Protein AF-A0A6V8P250-F1 (afdb_monomer_lite)

Radius of gyration: 13.52 Å; chains: 1; bounding box: 31×36×24 Å

Structure (mmCIF, N/CA/C/O backbone):
data_AF-A0A6V8P250-F1
#
_entry.id   AF-A0A6V8P250-F1
#
loop_
_atom_site.group_PDB
_atom_site.id
_atom_site.type_symbol
_atom_site.label_atom_id
_atom_site.label_alt_id
_atom_site.label_comp_id
_atom_site.label_asym_id
_atom_site.label_entity_id
_atom_site.label_seq_id
_atom_site.pdbx_PDB_ins_code
_atom_site.Cartn_x
_atom_site.Cartn_y
_atom_site.Cartn_z
_atom_site.occupancy
_atom_site.B_iso_or_equiv
_atom_site.auth_seq_id
_atom_site.auth_comp_id
_atom_site.auth_asym_id
_atom_site.auth_atom_id
_atom_site.pdbx_PDB_model_num
ATOM 1 N N . GLY A 1 1 ? 6.904 13.849 11.830 1.00 56.38 1 GLY A N 1
ATOM 2 C CA . GLY A 1 1 ? 6.000 13.272 10.819 1.00 56.38 1 GLY A CA 1
ATOM 3 C C . GLY A 1 1 ? 4.615 13.131 11.403 1.00 56.38 1 GLY A C 1
ATOM 4 O O . GLY A 1 1 ? 4.501 12.763 12.567 1.00 56.38 1 GLY A O 1
ATOM 5 N N . THR A 1 2 ? 3.575 13.489 10.654 1.00 59.53 2 THR A N 1
ATOM 6 C CA . THR A 1 2 ? 2.193 13.198 11.063 1.00 59.53 2 THR A CA 1
ATOM 7 C C . THR A 1 2 ? 1.833 11.760 10.669 1.00 59.53 2 THR A C 1
ATOM 9 O O . THR A 1 2 ? 2.395 11.229 9.716 1.00 59.53 2 THR A O 1
ATOM 12 N N . VAL A 1 3 ? 0.874 11.127 11.357 1.00 62.69 3 VAL A N 1
ATOM 13 C CA . VAL A 1 3 ? 0.384 9.768 11.014 1.00 62.69 3 VAL A CA 1
ATOM 14 C C . VAL A 1 3 ? -0.088 9.680 9.550 1.00 62.69 3 VAL A C 1
ATOM 16 O O . VAL A 1 3 ? 0.032 8.642 8.905 1.00 62.69 3 VAL A O 1
ATOM 19 N N . VAL A 1 4 ? -0.583 10.796 9.005 1.00 63.12 4 VAL A N 1
ATOM 20 C CA . VAL A 1 4 ? -1.028 10.917 7.610 1.00 63.12 4 VAL A CA 1
ATOM 21 C C . VAL A 1 4 ? 0.142 10.780 6.628 1.00 63.12 4 VAL A C 1
ATOM 23 O O . VAL A 1 4 ? 0.004 10.113 5.601 1.00 63.12 4 VAL A O 1
ATOM 26 N N . ASP A 1 5 ? 1.299 11.360 6.951 1.00 70.56 5 ASP A N 1
ATOM 27 C CA . ASP A 1 5 ? 2.499 11.274 6.110 1.00 70.56 5 ASP A CA 1
ATOM 28 C C . ASP A 1 5 ? 3.096 9.861 6.123 1.00 70.56 5 ASP A C 1
ATOM 30 O O . ASP A 1 5 ? 3.544 9.364 5.087 1.00 70.56 5 ASP A O 1
ATOM 34 N N . ASP A 1 6 ? 3.040 9.178 7.268 1.00 76.06 6 ASP A N 1
ATOM 35 C CA . ASP A 1 6 ? 3.553 7.814 7.414 1.00 76.06 6 ASP A CA 1
ATOM 36 C C . ASP A 1 6 ? 2.760 6.806 6.571 1.00 76.06 6 ASP A C 1
ATOM 38 O O . ASP A 1 6 ? 3.354 5.944 5.920 1.00 76.06 6 ASP A O 1
ATOM 42 N N . HIS A 1 7 ? 1.431 6.943 6.501 1.00 80.25 7 HIS A N 1
ATOM 43 C CA . HIS A 1 7 ? 0.602 6.107 5.626 1.00 80.25 7 HIS A CA 1
ATOM 44 C C . HIS A 1 7 ? 0.917 6.318 4.142 1.00 80.25 7 HIS A C 1
ATOM 46 O O . HIS A 1 7 ? 1.036 5.349 3.390 1.00 80.25 7 HIS A O 1
ATOM 52 N N . ALA A 1 8 ? 1.095 7.566 3.707 1.00 81.81 8 ALA A N 1
ATOM 53 C CA . ALA A 1 8 ? 1.454 7.854 2.320 1.00 81.81 8 ALA A CA 1
ATOM 54 C C . ALA A 1 8 ? 2.839 7.292 1.960 1.00 81.81 8 ALA A C 1
ATOM 56 O O . ALA A 1 8 ? 3.027 6.760 0.864 1.00 81.81 8 ALA A O 1
ATOM 57 N N . ASN A 1 9 ? 3.798 7.370 2.883 1.00 84.12 9 ASN A N 1
ATOM 58 C CA . ASN A 1 9 ? 5.141 6.831 2.684 1.00 84.12 9 ASN A CA 1
ATOM 59 C C . ASN A 1 9 ? 5.160 5.299 2.692 1.00 84.12 9 ASN A C 1
ATOM 61 O O . ASN A 1 9 ? 5.919 4.703 1.933 1.00 84.12 9 ASN A O 1
ATOM 65 N N . LEU A 1 10 ? 4.293 4.659 3.481 1.00 87.38 10 LEU A N 1
ATOM 66 C CA . LEU A 1 10 ? 4.114 3.210 3.450 1.00 87.38 10 LEU A CA 1
ATOM 67 C C . LEU A 1 10 ? 3.573 2.736 2.098 1.00 87.38 10 LEU A C 1
ATOM 69 O O . LEU A 1 10 ? 4.110 1.792 1.527 1.00 87.38 10 LEU A O 1
ATOM 73 N N . ILE A 1 11 ? 2.545 3.405 1.571 1.00 90.00 11 ILE A N 1
ATOM 74 C CA . ILE A 1 11 ? 1.997 3.084 0.248 1.00 90.00 11 ILE A CA 1
ATOM 75 C C . ILE A 1 11 ? 3.068 3.291 -0.825 1.00 90.00 11 ILE A C 1
ATOM 77 O O . ILE A 1 11 ? 3.253 2.426 -1.673 1.00 90.00 11 ILE A O 1
ATOM 81 N N . ARG A 1 12 ? 3.815 4.400 -0.774 1.00 88.31 12 ARG A N 1
ATOM 82 C CA . ARG A 1 12 ? 4.910 4.659 -1.721 1.00 88.31 12 ARG A CA 1
ATOM 83 C C . ARG A 1 12 ? 6.008 3.614 -1.665 1.00 88.31 12 ARG A C 1
ATOM 85 O O . ARG A 1 12 ? 6.549 3.289 -2.705 1.00 88.31 12 ARG A O 1
ATOM 92 N N . ASP A 1 13 ? 6.337 3.091 -0.490 1.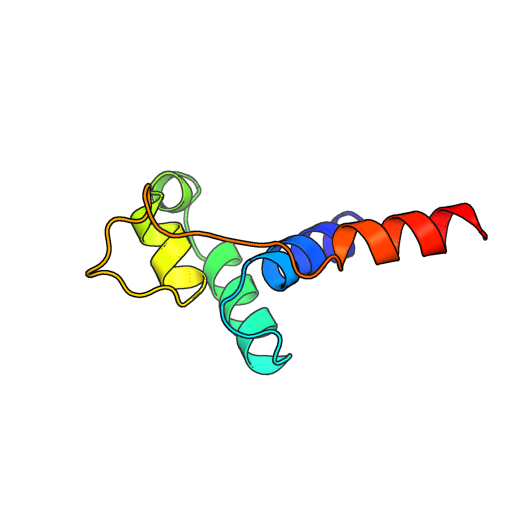00 88.19 13 ASP A N 1
ATOM 93 C CA . ASP A 1 13 ? 7.390 2.086 -0.372 1.00 88.19 13 ASP A CA 1
ATOM 94 C C . ASP A 1 13 ? 7.043 0.769 -1.077 1.00 88.19 13 ASP A C 1
ATOM 96 O O . ASP A 1 13 ? 7.963 0.076 -1.495 1.00 88.19 13 ASP A O 1
ATOM 100 N N . TYR A 1 14 ? 5.760 0.422 -1.206 1.00 91.00 14 TYR A N 1
ATOM 101 C CA . TYR A 1 14 ? 5.334 -0.900 -1.684 1.00 91.00 14 TYR A CA 1
ATOM 102 C C . TYR A 1 14 ? 4.371 -0.875 -2.873 1.00 91.00 14 TYR A C 1
ATOM 104 O O . TYR A 1 14 ? 3.985 -1.929 -3.364 1.00 91.00 14 TYR A O 1
ATOM 112 N N . ALA A 1 15 ? 3.956 0.292 -3.359 1.00 91.69 15 ALA A N 1
ATOM 113 C CA . ALA A 1 15 ? 3.218 0.372 -4.610 1.00 91.69 15 ALA A CA 1
ATOM 114 C C . ALA A 1 15 ? 4.139 0.004 -5.779 1.00 91.69 15 ALA A C 1
ATOM 116 O O . ALA A 1 15 ? 5.300 0.404 -5.821 1.00 91.69 15 ALA A O 1
ATOM 117 N N . VAL A 1 16 ? 3.598 -0.672 -6.793 1.00 90.31 16 VAL A N 1
ATOM 118 C CA . VAL A 1 16 ? 4.350 -0.957 -8.030 1.00 90.31 16 VAL A CA 1
ATOM 119 C C . VAL A 1 16 ? 4.730 0.336 -8.782 1.00 90.31 16 VAL A C 1
ATOM 121 O O . VAL A 1 16 ? 5.674 0.351 -9.568 1.00 90.31 16 VAL A O 1
ATOM 124 N N . SER A 1 17 ? 4.026 1.446 -8.526 1.00 88.12 17 SER A N 1
ATOM 125 C CA . SER A 1 17 ? 4.269 2.772 -9.117 1.00 88.12 17 SER A CA 1
ATOM 126 C C . SER A 1 17 ? 4.250 3.874 -8.044 1.00 88.12 17 SER A C 1
ATOM 128 O O . SER A 1 17 ? 3.243 4.015 -7.351 1.00 88.12 17 SER A O 1
ATOM 130 N N . ASP A 1 18 ? 5.257 4.760 -8.012 1.00 85.25 18 ASP A N 1
ATOM 131 C CA . ASP A 1 18 ? 5.313 5.952 -7.132 1.00 85.25 18 ASP A CA 1
ATOM 132 C C . ASP A 1 18 ? 4.539 7.149 -7.677 1.00 85.25 18 ASP A C 1
ATOM 134 O O . ASP A 1 18 ? 4.442 8.179 -6.999 1.00 85.25 18 ASP A O 1
ATOM 138 N N . SER A 1 19 ? 3.983 7.051 -8.890 1.00 89.56 19 SER A N 1
ATOM 139 C CA . SER A 1 19 ? 3.337 8.204 -9.506 1.00 89.56 19 SER A CA 1
ATOM 140 C C . SER A 1 19 ? 2.252 8.789 -8.582 1.00 89.56 19 SER A C 1
ATOM 142 O O . SER A 1 19 ? 1.417 8.044 -8.054 1.00 89.56 19 SER A O 1
ATOM 144 N N . PRO A 1 20 ? 2.201 10.125 -8.384 1.00 87.50 20 PRO A N 1
ATOM 145 C CA . PRO A 1 20 ? 1.292 10.742 -7.414 1.00 87.50 20 PRO A CA 1
ATOM 146 C C . PRO A 1 20 ? -0.179 10.369 -7.620 1.00 87.50 20 PRO A C 1
ATOM 148 O O . PRO A 1 20 ? -0.929 10.219 -6.657 1.00 87.50 20 PRO A O 1
ATOM 151 N N . LYS A 1 21 ? -0.580 10.180 -8.884 1.00 90.88 21 LYS A N 1
ATOM 152 C CA . LYS A 1 21 ? -1.920 9.719 -9.250 1.00 90.88 21 LYS A CA 1
ATOM 153 C C . LYS A 1 21 ? -2.204 8.320 -8.696 1.00 90.88 21 LYS A C 1
ATOM 155 O O . LYS A 1 21 ? -3.257 8.127 -8.100 1.00 90.88 21 LYS A O 1
ATOM 160 N N . LYS A 1 22 ? -1.270 7.372 -8.841 1.00 90.81 22 LYS A N 1
ATOM 161 C CA . LYS A 1 22 ? -1.448 6.000 -8.343 1.00 90.81 22 LYS A CA 1
ATOM 162 C C . LYS A 1 22 ? -1.444 5.933 -6.831 1.00 90.81 22 LYS A C 1
ATOM 164 O O . LYS A 1 22 ? -2.326 5.307 -6.266 1.00 90.81 22 LYS A O 1
ATOM 169 N N . ILE A 1 23 ? -0.544 6.661 -6.177 1.00 90.62 23 ILE A N 1
ATOM 170 C CA . ILE A 1 23 ? -0.523 6.737 -4.711 1.00 90.62 23 ILE A C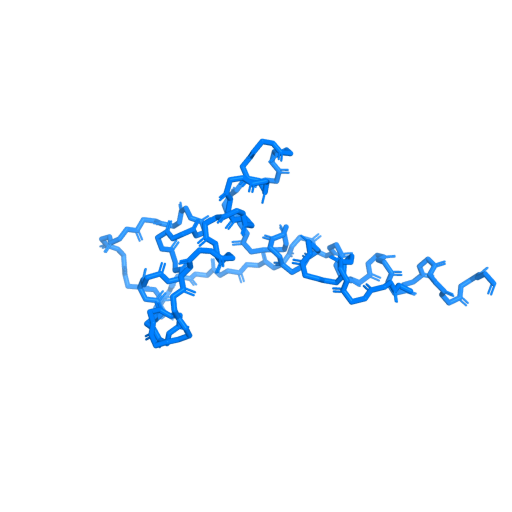A 1
ATOM 171 C C . ILE A 1 23 ? -1.851 7.271 -4.167 1.00 90.62 23 ILE A C 1
ATOM 173 O O . ILE A 1 23 ? -2.376 6.739 -3.190 1.00 90.62 23 ILE A O 1
ATOM 177 N N . LYS A 1 24 ? -2.428 8.285 -4.825 1.00 90.62 24 LYS A N 1
ATOM 178 C CA . LYS A 1 24 ? -3.753 8.796 -4.472 1.00 90.62 24 LYS A CA 1
ATOM 179 C C . LYS A 1 24 ? -4.847 7.741 -4.675 1.00 90.62 24 LYS A C 1
ATOM 181 O O . LYS A 1 24 ? -5.617 7.512 -3.756 1.00 90.62 24 LYS A O 1
ATOM 186 N N . GLU A 1 25 ? -4.897 7.086 -5.835 1.00 93.38 25 GLU A N 1
ATOM 187 C CA . GLU A 1 25 ? -5.892 6.038 -6.122 1.00 93.38 25 GLU A CA 1
ATOM 188 C C . GLU A 1 25 ? -5.818 4.874 -5.121 1.00 93.38 25 GLU A C 1
ATOM 190 O O . GLU A 1 25 ? -6.850 4.415 -4.632 1.00 93.38 25 GLU A O 1
ATOM 195 N N . ILE A 1 26 ? -4.606 4.434 -4.773 1.00 93.44 26 ILE A N 1
ATOM 196 C CA . ILE A 1 26 ? -4.373 3.380 -3.781 1.00 93.44 26 ILE A CA 1
ATOM 197 C C . ILE A 1 26 ? -4.902 3.815 -2.415 1.00 93.44 26 ILE A C 1
ATOM 199 O O . ILE A 1 26 ? -5.648 3.073 -1.776 1.00 93.44 26 ILE A O 1
ATOM 203 N N . ARG A 1 27 ? -4.558 5.030 -1.974 1.00 91.44 27 ARG A N 1
ATOM 204 C CA . ARG A 1 27 ? -5.024 5.567 -0.693 1.00 91.44 27 ARG A CA 1
ATOM 205 C C . ARG A 1 27 ? -6.547 5.658 -0.644 1.00 91.44 27 ARG A C 1
ATOM 207 O O . ARG A 1 27 ? -7.149 5.137 0.289 1.00 91.44 27 ARG A O 1
ATOM 214 N N . ASP A 1 28 ? -7.154 6.268 -1.657 1.00 92.44 28 ASP A N 1
ATOM 215 C CA . ASP A 1 28 ? -8.605 6.446 -1.730 1.00 92.44 28 ASP A CA 1
ATOM 216 C C . ASP A 1 28 ? -9.318 5.070 -1.740 1.00 92.44 28 ASP A C 1
ATOM 218 O O . ASP A 1 28 ? -10.377 4.910 -1.136 1.00 92.44 28 ASP A O 1
ATOM 222 N N . THR A 1 29 ? -8.708 4.045 -2.352 1.00 9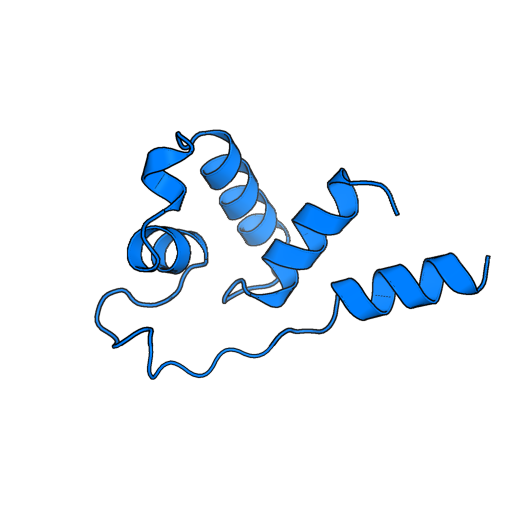2.25 29 THR A N 1
ATOM 223 C CA . THR A 1 29 ? -9.219 2.662 -2.331 1.00 92.25 29 THR A CA 1
ATOM 224 C C . THR A 1 29 ? -9.129 2.035 -0.940 1.00 92.25 29 THR A C 1
ATOM 226 O O . THR A 1 29 ? -10.103 1.450 -0.469 1.00 92.25 29 THR A O 1
ATOM 229 N N . LEU A 1 30 ? -7.987 2.163 -0.257 1.00 89.62 30 LEU A N 1
ATOM 230 C CA . LEU A 1 30 ? -7.790 1.623 1.094 1.00 89.62 30 LEU A CA 1
ATOM 231 C C . LEU A 1 30 ? -8.751 2.255 2.112 1.00 89.62 30 LEU A C 1
ATOM 233 O O . LEU A 1 30 ? -9.271 1.548 2.972 1.00 89.62 30 LEU A O 1
ATOM 237 N N . GLU A 1 31 ? -9.037 3.554 1.987 1.00 89.19 31 GLU A N 1
ATOM 238 C CA . GLU A 1 31 ? -9.978 4.280 2.856 1.00 89.19 31 GLU A CA 1
ATOM 239 C C . GLU A 1 31 ? -11.436 3.815 2.694 1.00 89.19 31 GLU A C 1
ATOM 241 O O . GLU A 1 31 ? -12.228 3.911 3.632 1.00 89.19 31 GLU A O 1
ATOM 246 N N . GLN A 1 32 ? -11.801 3.291 1.521 1.00 90.19 32 GLN A N 1
ATOM 247 C CA . GLN A 1 32 ? -13.158 2.820 1.224 1.00 90.19 32 GLN A CA 1
ATOM 248 C C . GLN A 1 32 ? -13.394 1.348 1.592 1.00 90.19 32 GLN A C 1
ATOM 250 O O . GLN A 1 32 ? -14.544 0.897 1.623 1.00 90.19 32 GLN A O 1
ATOM 255 N N . ARG A 1 33 ? -12.337 0.576 1.870 1.00 86.94 33 ARG A N 1
ATOM 256 C CA . ARG A 1 33 ? -12.440 -0.854 2.193 1.00 86.94 33 ARG A CA 1
ATOM 257 C C . ARG A 1 33 ? -12.748 -1.081 3.666 1.00 86.94 33 ARG A C 1
ATOM 259 O O . ARG A 1 33 ? -12.240 -0.397 4.553 1.00 86.94 33 ARG A O 1
ATOM 266 N N . ARG A 1 34 ? -13.551 -2.108 3.960 1.00 84.38 34 ARG A N 1
ATOM 267 C CA . ARG A 1 34 ? -13.743 -2.535 5.352 1.00 84.38 34 ARG A CA 1
ATOM 268 C C . ARG A 1 34 ? -12.471 -3.224 5.847 1.00 84.38 34 ARG A C 1
ATOM 270 O O . ARG A 1 34 ? -11.861 -3.962 5.078 1.00 84.38 34 ARG A O 1
ATOM 277 N N . PRO A 1 35 ? -12.135 -3.133 7.148 1.00 81.88 35 PRO A N 1
ATOM 278 C CA . PRO A 1 35 ? -10.932 -3.766 7.696 1.00 81.88 35 PRO A CA 1
ATOM 279 C C . PRO A 1 35 ? -10.793 -5.258 7.366 1.00 81.88 35 PRO A C 1
ATOM 281 O O . PRO A 1 35 ? -9.691 -5.743 7.169 1.00 81.88 35 PRO A O 1
ATOM 284 N N . LYS A 1 36 ? -11.914 -5.984 7.253 1.00 79.88 36 LYS A N 1
ATOM 285 C CA . LYS A 1 36 ? -11.938 -7.413 6.901 1.00 79.88 36 LYS A CA 1
ATOM 286 C C . LYS A 1 36 ? -11.446 -7.703 5.476 1.00 79.88 36 LYS A C 1
ATOM 288 O O . LYS A 1 36 ? -10.901 -8.772 5.245 1.00 79.88 36 LYS A O 1
ATOM 293 N N . GLU A 1 37 ? -11.641 -6.765 4.551 1.00 74.75 37 GLU A N 1
ATOM 294 C CA . GLU A 1 37 ? -11.182 -6.848 3.154 1.00 74.75 37 GLU A CA 1
ATOM 295 C C . GLU A 1 37 ? -9.681 -6.529 3.037 1.00 74.75 37 GLU A C 1
ATOM 297 O O . GLU A 1 37 ? -9.062 -6.812 2.025 1.00 74.75 37 GLU A O 1
ATOM 302 N N . LEU A 1 38 ? -9.073 -5.981 4.094 1.00 83.19 38 LEU A N 1
ATOM 303 C CA . LEU A 1 38 ? -7.639 -5.694 4.179 1.00 83.19 38 LEU A CA 1
ATOM 304 C C . LEU A 1 38 ? -6.862 -6.797 4.918 1.00 83.19 38 LEU A C 1
ATOM 306 O O . LEU A 1 38 ? -5.712 -6.601 5.291 1.00 83.19 38 LEU A O 1
ATOM 310 N N . LEU A 1 39 ? -7.487 -7.951 5.176 1.00 84.44 39 LEU A N 1
ATOM 311 C CA . LEU A 1 39 ? -6.825 -9.103 5.807 1.00 84.44 39 LEU A CA 1
ATOM 312 C C . LEU A 1 39 ? -6.277 -10.102 4.781 1.00 84.44 39 LEU A C 1
ATOM 314 O O . LEU A 1 39 ? -5.504 -10.989 5.136 1.00 84.44 39 LEU A O 1
ATOM 318 N N . SER A 1 40 ? -6.692 -9.975 3.521 1.00 86.38 40 SER A N 1
ATOM 319 C CA . SER A 1 40 ? -6.229 -10.809 2.418 1.00 86.38 40 SER A CA 1
ATOM 320 C C . SER A 1 40 ? -4.973 -10.194 1.813 1.00 86.38 40 SER A C 1
ATOM 322 O O . SER A 1 40 ? -4.998 -9.069 1.314 1.00 86.38 40 SER A O 1
ATOM 324 N N . LEU A 1 41 ? -3.871 -10.950 1.832 1.00 85.38 41 LEU A N 1
ATOM 325 C CA . LEU A 1 41 ? -2.633 -10.544 1.167 1.00 85.38 41 LEU A CA 1
ATOM 326 C C . LEU A 1 41 ? -2.865 -10.312 -0.332 1.00 85.38 41 LEU A C 1
ATOM 328 O O . LEU A 1 41 ? -2.325 -9.360 -0.885 1.00 85.38 41 LEU A O 1
ATOM 332 N N . SER A 1 42 ? -3.698 -11.142 -0.962 1.00 87.38 42 SER A N 1
ATOM 333 C CA . SER A 1 42 ? -4.047 -11.012 -2.377 1.00 87.38 42 SER A CA 1
ATOM 334 C C . SER A 1 42 ? -4.814 -9.725 -2.668 1.00 87.38 42 SER A C 1
ATOM 336 O O . SER A 1 42 ? -4.521 -9.057 -3.655 1.00 87.38 42 SER A O 1
ATOM 338 N N . ASP A 1 43 ? -5.736 -9.335 -1.786 1.00 88.44 43 ASP A N 1
ATOM 339 C CA . ASP A 1 43 ? -6.540 -8.121 -1.973 1.00 88.44 43 ASP A CA 1
ATOM 340 C C . ASP A 1 43 ? -5.663 -6.875 -1.794 1.00 88.44 43 ASP A C 1
ATOM 342 O O . ASP A 1 43 ? -5.774 -5.912 -2.550 1.00 88.44 43 ASP A O 1
ATOM 346 N N . ILE A 1 44 ? -4.738 -6.902 -0.827 1.00 89.75 44 ILE A N 1
ATOM 347 C CA . ILE A 1 44 ? -3.763 -5.821 -0.632 1.00 89.75 44 ILE A CA 1
ATOM 348 C C . ILE A 1 44 ? -2.808 -5.728 -1.828 1.00 89.75 44 ILE A C 1
ATOM 350 O O . ILE A 1 44 ? -2.526 -4.626 -2.298 1.00 89.75 44 ILE A O 1
ATOM 354 N N . ALA A 1 45 ? -2.310 -6.861 -2.324 1.00 90.19 45 ALA A N 1
ATOM 355 C CA . ALA A 1 45 ? -1.406 -6.908 -3.467 1.00 90.19 45 ALA A CA 1
ATOM 356 C C . ALA A 1 45 ? -2.056 -6.334 -4.736 1.00 90.19 45 ALA A C 1
ATOM 358 O O . ALA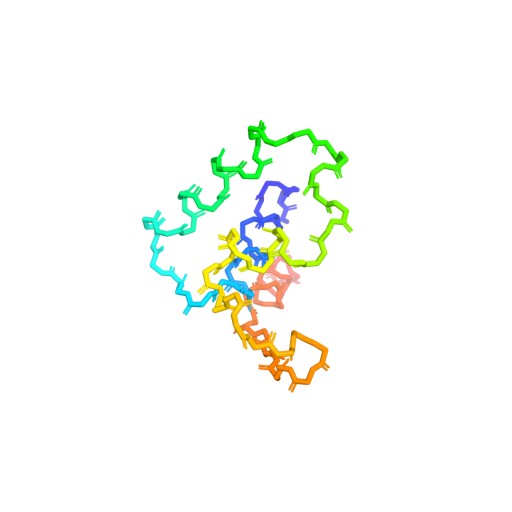 A 1 45 ? -1.443 -5.499 -5.400 1.00 90.19 45 ALA A O 1
ATOM 359 N N . ASP A 1 46 ? -3.308 -6.701 -5.016 1.00 90.62 46 ASP A N 1
ATOM 360 C CA . ASP A 1 46 ? -4.086 -6.153 -6.134 1.00 90.62 46 ASP A CA 1
ATOM 361 C C . ASP A 1 46 ? -4.263 -4.632 -6.003 1.00 90.62 46 ASP A C 1
ATOM 363 O O . ASP A 1 46 ? -3.981 -3.877 -6.935 1.00 90.62 46 ASP A O 1
ATOM 367 N N . ILE A 1 47 ? -4.612 -4.150 -4.802 1.00 92.69 47 ILE A N 1
ATOM 368 C CA . ILE A 1 47 ? -4.728 -2.711 -4.523 1.00 92.69 47 ILE A CA 1
ATOM 369 C C . ILE A 1 47 ? -3.397 -1.984 -4.771 1.00 92.69 47 ILE A C 1
ATOM 371 O O . ILE A 1 47 ? -3.400 -0.898 -5.346 1.00 92.69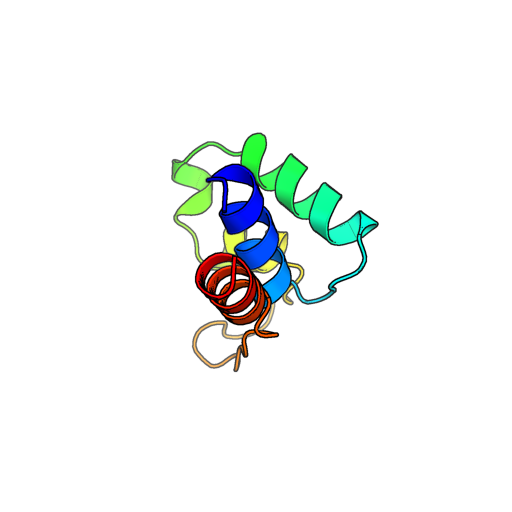 47 ILE A O 1
ATOM 375 N N . LEU A 1 48 ? -2.261 -2.567 -4.380 1.00 91.50 48 LEU A N 1
ATOM 376 C CA . LEU A 1 48 ? -0.922 -1.998 -4.602 1.00 91.50 48 LEU A CA 1
ATOM 377 C C . LEU A 1 48 ? -0.438 -2.101 -6.064 1.00 91.50 48 LEU A C 1
ATOM 379 O O . LEU A 1 48 ? 0.597 -1.519 -6.413 1.00 91.50 48 LEU A O 1
ATOM 383 N N . GLY A 1 49 ? -1.197 -2.788 -6.922 1.00 91.19 49 GLY A N 1
ATOM 384 C CA . GLY A 1 49 ? -0.930 -2.947 -8.349 1.00 91.19 49 GLY A CA 1
ATOM 385 C C . GLY A 1 49 ? -0.034 -4.134 -8.699 1.00 91.19 49 GLY A C 1
ATOM 386 O O . GLY A 1 49 ? 0.517 -4.159 -9.801 1.00 91.19 49 GLY A O 1
ATOM 387 N N . TYR A 1 50 ? 0.144 -5.092 -7.787 1.00 90.56 50 TYR A N 1
ATOM 388 C CA . TYR A 1 50 ? 0.845 -6.338 -8.086 1.00 90.56 50 TYR A CA 1
ATOM 389 C C . TYR A 1 50 ? -0.022 -7.266 -8.948 1.00 90.56 50 TYR A C 1
ATOM 391 O O . TYR A 1 50 ? -1.248 -7.260 -8.828 1.00 90.56 50 TYR A O 1
ATOM 399 N N . PRO A 1 51 ? 0.601 -8.091 -9.804 1.00 86.31 51 PRO A N 1
ATOM 400 C CA . PRO A 1 51 ? -0.121 -9.105 -10.558 1.00 86.31 51 PRO A CA 1
ATOM 401 C C . PRO A 1 51 ? -0.799 -10.120 -9.625 1.00 86.31 51 PRO A C 1
ATOM 403 O O . PRO A 1 51 ? -0.265 -10.479 -8.578 1.00 86.31 51 PRO A O 1
ATOM 406 N N . THR A 1 52 ? -1.986 -10.58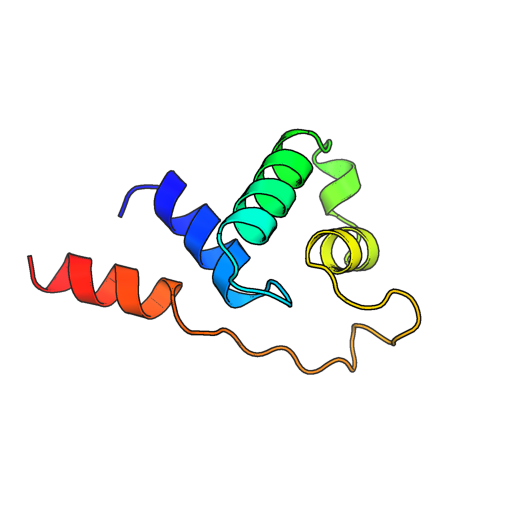9 -10.009 1.00 78.56 52 THR A N 1
ATOM 407 C CA . THR A 1 52 ? -2.810 -11.518 -9.213 1.00 78.56 52 THR A CA 1
ATOM 408 C C . THR A 1 52 ? -2.547 -12.991 -9.534 1.00 78.56 52 THR A C 1
ATOM 410 O O . THR A 1 52 ? -3.028 -13.873 -8.824 1.00 78.56 52 THR A O 1
ATOM 413 N N . ASP A 1 53 ? -1.769 -13.270 -10.581 1.00 80.12 53 ASP A N 1
ATOM 414 C CA . ASP A 1 53 ? -1.423 -14.605 -11.079 1.00 80.12 53 ASP A CA 1
ATOM 415 C C . ASP A 1 53 ? -0.056 -15.115 -10.589 1.00 80.12 53 ASP A C 1
ATOM 417 O O . ASP A 1 53 ? 0.391 -16.189 -10.994 1.00 80.12 53 ASP A O 1
ATOM 421 N N . VAL A 1 54 ? 0.603 -14.381 -9.689 1.00 79.44 54 VAL A N 1
ATOM 422 C CA . VAL A 1 54 ? 1.902 -14.758 -9.117 1.00 79.44 54 VAL A CA 1
ATOM 423 C C . VAL A 1 54 ? 1.766 -15.275 -7.688 1.00 79.44 54 VAL A C 1
ATOM 425 O O . VAL A 1 54 ? 0.889 -14.863 -6.927 1.00 79.44 54 VAL A O 1
ATOM 428 N N . ASN A 1 55 ? 2.684 -16.156 -7.284 1.00 82.25 55 ASN A N 1
ATOM 429 C CA . ASN A 1 55 ? 2.811 -16.533 -5.882 1.00 82.25 55 ASN A CA 1
ATOM 430 C C . ASN A 1 55 ? 3.388 -15.350 -5.088 1.00 82.25 55 ASN A C 1
ATOM 432 O O . ASN A 1 55 ? 4.598 -15.129 -5.072 1.00 82.25 55 ASN A O 1
ATOM 436 N N . LEU A 1 56 ? 2.518 -14.593 -4.417 1.00 80.62 56 LEU A N 1
ATOM 437 C CA . LEU A 1 56 ? 2.895 -13.403 -3.646 1.00 80.62 56 LEU A CA 1
ATOM 438 C C . LEU A 1 56 ? 3.902 -13.692 -2.524 1.00 80.62 56 LEU A C 1
ATOM 440 O O . LEU A 1 56 ? 4.627 -12.790 -2.121 1.00 80.62 56 LEU A O 1
ATOM 444 N N . LEU A 1 57 ? 3.982 -14.935 -2.035 1.00 81.69 57 LEU A N 1
ATOM 445 C CA . LEU A 1 57 ? 4.958 -15.327 -1.010 1.00 81.69 57 LEU A CA 1
ATOM 446 C C . LEU A 1 57 ? 6.378 -15.483 -1.570 1.00 81.69 57 LEU A C 1
ATOM 448 O O . LEU A 1 57 ? 7.347 -15.392 -0.821 1.00 81.69 57 LEU A O 1
ATOM 452 N N . GLU A 1 58 ? 6.499 -15.715 -2.874 1.00 81.94 58 GLU A N 1
ATOM 453 C CA . GLU A 1 58 ? 7.776 -15.816 -3.588 1.00 81.94 58 GLU A CA 1
ATOM 454 C C . GLU A 1 58 ? 8.124 -14.511 -4.319 1.00 81.94 58 GLU A C 1
ATOM 456 O O . GLU A 1 58 ? 9.232 -14.355 -4.836 1.00 81.94 58 GLU A O 1
ATOM 461 N N . TYR A 1 59 ? 7.192 -13.554 -4.351 1.00 79.19 59 TYR A N 1
ATOM 462 C CA . TYR A 1 59 ? 7.387 -12.274 -5.008 1.00 79.19 59 TYR A CA 1
ATOM 463 C C . TYR A 1 59 ? 8.305 -11.383 -4.167 1.00 79.19 59 TYR A C 1
ATOM 465 O O . TYR A 1 59 ? 7.960 -10.948 -3.067 1.00 79.19 59 TYR A O 1
ATOM 473 N N . SER A 1 60 ? 9.494 -11.089 -4.692 1.00 79.94 60 SER A N 1
ATOM 474 C CA . SER A 1 60 ? 10.430 -10.196 -4.015 1.00 79.94 60 SER A CA 1
ATOM 475 C C . SER A 1 60 ? 9.902 -8.762 -4.039 1.00 79.94 60 SER A C 1
ATOM 477 O O . SER A 1 60 ? 9.689 -8.178 -5.103 1.00 79.94 60 SER A O 1
ATOM 479 N N . VAL A 1 61 ? 9.699 -8.188 -2.854 1.00 79.94 61 VAL A N 1
ATOM 480 C CA . VAL A 1 61 ? 9.313 -6.787 -2.668 1.00 79.94 61 VAL A CA 1
ATOM 481 C C . VAL A 1 61 ? 10.453 -6.028 -1.997 1.00 79.94 61 VAL A C 1
ATOM 483 O O . VAL A 1 61 ? 11.083 -6.525 -1.064 1.00 79.94 61 VAL A O 1
ATOM 486 N N . SER A 1 62 ? 10.718 -4.808 -2.459 1.00 79.25 62 SER A N 1
ATOM 487 C CA . SER A 1 62 ? 11.703 -3.910 -1.856 1.00 79.25 62 SER A CA 1
ATOM 488 C C . SER A 1 62 ? 11.060 -2.563 -1.600 1.00 79.25 62 SER A C 1
ATOM 490 O O . SER A 1 62 ? 10.418 -2.014 -2.489 1.00 79.25 62 SER A O 1
ATOM 492 N N . SER A 1 63 ? 11.287 -2.012 -0.409 1.00 84.06 63 SER A N 1
ATOM 493 C CA . SER A 1 63 ? 10.890 -0.640 -0.107 1.00 84.06 63 SER A CA 1
ATOM 494 C C . SER A 1 63 ? 11.720 0.356 -0.914 1.00 84.06 63 SER A C 1
ATOM 496 O O . SER A 1 63 ? 12.934 0.176 -1.031 1.00 84.06 63 SER A O 1
ATOM 498 N N . TRP A 1 64 ? 11.108 1.444 -1.378 1.00 82.94 64 TRP A N 1
ATOM 499 C CA . TRP A 1 64 ? 11.835 2.563 -1.995 1.00 82.94 64 TRP A CA 1
ATOM 500 C C . TRP A 1 64 ? 12.513 3.508 -0.996 1.00 82.94 64 TRP A C 1
ATOM 502 O O . TRP A 1 64 ? 13.379 4.290 -1.380 1.00 82.94 64 TRP A O 1
ATOM 512 N N . GLY A 1 65 ? 12.188 3.400 0.293 1.00 81.12 65 GLY A N 1
ATOM 513 C CA . GLY A 1 65 ? 12.889 4.088 1.377 1.00 81.12 65 GLY A CA 1
ATOM 514 C C . GLY A 1 65 ? 12.258 5.415 1.803 1.00 81.12 65 GLY A C 1
ATOM 515 O O . GLY A 1 65 ? 12.852 6.129 2.612 1.00 81.12 65 GLY A O 1
ATOM 516 N N . TYR A 1 66 ? 11.048 5.740 1.340 1.00 78.50 66 TYR A N 1
ATOM 517 C CA . TYR A 1 66 ? 10.338 6.975 1.688 1.00 78.50 66 TYR A CA 1
ATOM 518 C C . TYR A 1 66 ? 10.100 7.104 3.198 1.00 78.50 66 TYR A C 1
ATOM 520 O O . TYR A 1 66 ? 10.232 8.204 3.737 1.00 78.50 66 TYR A O 1
ATOM 528 N N . ARG A 1 67 ? 9.829 5.994 3.905 1.00 80.31 67 ARG A N 1
ATOM 529 C CA . ARG A 1 67 ? 9.688 6.002 5.376 1.00 80.31 67 ARG A CA 1
ATOM 530 C C . ARG A 1 67 ? 10.997 6.315 6.106 1.00 80.31 67 ARG A C 1
ATOM 532 O O . ARG A 1 67 ? 10.976 6.968 7.143 1.00 80.31 67 ARG A O 1
ATOM 539 N N . ILE A 1 68 ? 12.142 5.870 5.583 1.00 75.94 68 ILE A N 1
ATOM 540 C CA . ILE A 1 68 ? 13.452 6.154 6.195 1.00 75.94 68 ILE A CA 1
ATOM 541 C C . ILE A 1 68 ? 13.801 7.630 5.988 1.00 75.94 68 ILE A C 1
ATOM 543 O O . ILE A 1 68 ? 14.190 8.317 6.932 1.00 75.94 68 ILE A O 1
ATOM 547 N N . LEU A 1 69 ? 13.590 8.137 4.771 1.00 72.75 69 LEU A N 1
ATOM 548 C CA . LEU A 1 69 ? 13.861 9.531 4.427 1.00 72.75 69 LEU A CA 1
ATOM 549 C C . LEU A 1 69 ? 13.020 10.508 5.266 1.00 72.75 69 LEU A C 1
ATOM 551 O O . LEU A 1 69 ? 13.546 11.523 5.720 1.00 72.75 69 LEU A O 1
ATOM 555 N N . SER A 1 70 ? 11.747 10.204 5.544 1.00 69.38 70 SER A N 1
ATOM 556 C CA . SER A 1 70 ? 10.896 11.072 6.374 1.00 69.38 70 SER A CA 1
ATOM 557 C C . SER A 1 70 ? 11.322 11.115 7.846 1.00 69.38 70 SER A C 1
ATOM 559 O O . SER A 1 70 ? 11.237 12.171 8.483 1.00 69.38 70 SER A O 1
ATOM 561 N N . ILE A 1 71 ? 11.814 9.998 8.391 1.00 64.62 71 ILE A N 1
ATOM 562 C CA . ILE A 1 71 ? 12.334 9.927 9.765 1.00 64.62 71 ILE A CA 1
ATOM 563 C C . ILE A 1 71 ? 13.637 10.725 9.876 1.00 64.62 71 ILE A C 1
ATOM 565 O O . ILE A 1 71 ? 13.768 11.558 10.775 1.00 64.62 71 ILE A O 1
ATOM 569 N N . SER A 1 72 ? 14.571 10.538 8.938 1.00 60.41 72 SER A N 1
ATOM 570 C CA . SER A 1 72 ? 15.845 11.266 8.937 1.00 60.41 72 SER A CA 1
ATOM 571 C C . SER A 1 72 ? 15.655 12.779 8.821 1.00 60.41 72 SER A C 1
ATOM 573 O O . SER A 1 72 ? 16.336 13.521 9.518 1.00 60.41 72 SER A O 1
ATOM 575 N N . LEU A 1 73 ? 14.696 13.254 8.022 1.00 58.53 73 LEU A N 1
ATOM 576 C CA . LEU A 1 73 ? 14.402 14.689 7.904 1.00 58.53 73 LEU A CA 1
ATOM 577 C C . LEU A 1 73 ? 13.736 15.280 9.157 1.00 58.53 73 LEU A C 1
ATOM 579 O O . LEU A 1 73 ? 13.896 16.466 9.423 1.00 58.53 73 LEU A O 1
ATOM 583 N N . THR A 1 74 ? 13.020 14.470 9.944 1.00 57.16 74 THR A N 1
ATOM 584 C CA . THR A 1 74 ? 12.416 14.926 11.211 1.00 57.16 74 THR A CA 1
ATOM 585 C C . THR A 1 74 ? 13.447 14.973 12.348 1.00 57.16 74 THR A C 1
ATOM 587 O O . THR A 1 74 ? 13.293 15.755 13.275 1.00 57.16 74 THR A O 1
ATOM 590 N N . SER A 1 75 ? 14.508 14.159 12.288 1.00 55.50 75 SER A N 1
ATOM 591 C CA . SER A 1 75 ? 15.546 14.092 13.331 1.00 55.50 75 SER A CA 1
ATOM 592 C C . SER A 1 75 ? 16.626 15.179 13.225 1.00 55.50 75 SER A C 1
ATOM 594 O O . SER A 1 75 ? 17.449 15.292 14.131 1.00 55.50 75 SER A O 1
ATOM 596 N N . VAL A 1 76 ? 16.669 15.934 12.124 1.00 57.16 76 VAL A N 1
ATOM 597 C CA . VAL A 1 76 ? 17.663 17.001 11.874 1.00 57.16 76 VAL A CA 1
ATOM 598 C C . VAL A 1 76 ? 17.023 18.400 11.995 1.00 57.16 76 VAL A C 1
ATOM 600 O O . VAL A 1 76 ? 17.655 19.400 11.667 1.00 57.16 76 VAL A O 1
ATOM 603 N N . GLY A 1 77 ? 15.774 18.477 12.470 1.00 48.59 77 GLY A N 1
ATOM 604 C CA . GLY A 1 77 ? 15.032 19.720 12.713 1.00 48.59 77 GLY A CA 1
ATOM 605 C C . GLY A 1 77 ? 14.963 20.095 14.184 1.00 48.59 77 GLY A C 1
ATOM 606 O O . GLY A 1 77 ? 14.805 19.171 15.013 1.00 48.59 77 GLY A O 1
#

Secondary structure (DSSP, 8-state):
--HHHHHHHHHHHHSS---HHHHHHHHHHHHHS-GGGGS-HHHHHHHHT--SSS-TTT------SHHHHHHHHHTT-

InterPro domains:
  IPR018906 DNA integrity scanning, DisA, linker region [PF10635] (3-55)
  IPR038331 DisA, linker domain superfamily [G3DSA:1.20.1260.110] (1-64)

Foldseek 3Di:
DDPVQLLLLVLCFFAPDNPPVLSVQLVVVVVPDDVVLVVDPLSNCVSSPHDNPDDPVPDDGGTPCSNVVVVVVVVVD

Sequence (77 aa):
GTVVDDHANLIRDYAVSDSPKKIKEIRDTLEQRRPKELLSLSDIADILGYPTDVNLLEYSVSSWGYRILSISLTSVG

pLDDT: mean 81.33, std 10.89, range [48.59, 93.44]

Organism: NCBI:txid2754717